Protein AF-A0A1V3WEZ7-F1 (afdb_monomer_lite)

Radius of gyration: 23.02 Å; chains: 1; bounding box: 41×61×46 Å

Secondary structure (DSSP, 8-state):
--------GGGSGGGS---------SPPPSS---TT--S----------TT-----------------

pLDDT: mean 77.24, std 20.8, range [38.81, 98.12]

Organism: Mycobacterium kansasii (NCBI:txid1768)

Sequence (68 aa):
MRTAQSGNPYLEGLLAPVRNEVTATDLKVTGQIPEHLDGRYLRNGPNPSPRSIPLSITGSAVTGWSMG

Structure (mmCIF, N/CA/C/O backbone):
data_AF-A0A1V3WEZ7-F1
#
_entry.id   AF-A0A1V3WEZ7-F1
#
loop_
_atom_site.group_PDB
_atom_site.id
_atom_site.type_symbol
_atom_site.label_atom_id
_atom_site.label_alt_id
_atom_site.label_comp_id
_atom_site.label_asym_id
_atom_site.label_entity_id
_atom_site.label_seq_id
_atom_site.pdbx_PDB_ins_code
_atom_site.Cartn_x
_atom_site.Cartn_y
_atom_site.Cartn_z
_atom_site.occupancy
_atom_site.B_iso_or_equiv
_atom_site.auth_seq_id
_atom_site.auth_comp_id
_atom_site.auth_asym_id
_atom_site.auth_atom_id
_atom_site.pdbx_PDB_model_num
ATOM 1 N N . MET A 1 1 ? 29.833 -16.977 -29.308 1.00 38.81 1 MET A N 1
ATOM 2 C CA . MET A 1 1 ? 29.763 -16.390 -27.953 1.00 38.81 1 MET A CA 1
ATOM 3 C C . MET A 1 1 ? 28.444 -15.625 -27.861 1.00 38.81 1 MET A C 1
ATOM 5 O O . MET A 1 1 ? 28.319 -14.613 -28.535 1.00 38.81 1 MET A O 1
ATOM 9 N N . ARG A 1 2 ? 27.417 -16.143 -27.174 1.00 39.81 2 ARG A N 1
ATOM 10 C CA . ARG A 1 2 ? 26.156 -15.406 -26.960 1.00 39.81 2 ARG A CA 1
ATOM 11 C C 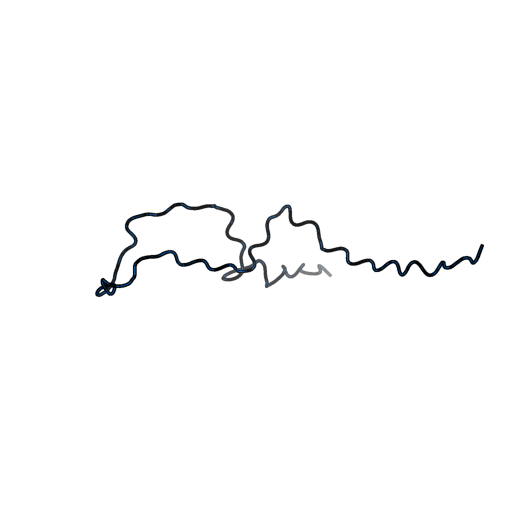. ARG A 1 2 ? 26.330 -14.644 -25.647 1.00 39.81 2 ARG A C 1
ATOM 13 O O . ARG A 1 2 ? 26.432 -15.276 -24.602 1.00 39.81 2 ARG A O 1
ATOM 20 N N . THR A 1 3 ? 26.442 -13.323 -25.696 1.00 46.16 3 THR A N 1
ATOM 21 C CA . THR A 1 3 ? 26.343 -12.486 -24.498 1.00 46.16 3 THR A CA 1
ATOM 22 C C . THR A 1 3 ? 24.931 -12.658 -23.951 1.00 46.16 3 THR A C 1
ATOM 24 O O . THR A 1 3 ? 23.963 -12.224 -24.570 1.00 46.16 3 THR A O 1
ATOM 27 N N . ALA A 1 4 ? 24.794 -13.367 -22.830 1.00 54.31 4 ALA A N 1
ATOM 28 C CA . ALA A 1 4 ? 23.556 -13.351 -22.072 1.00 54.31 4 ALA A CA 1
ATOM 29 C C . ALA A 1 4 ? 23.347 -11.905 -21.616 1.00 54.31 4 ALA A C 1
ATOM 31 O O . ALA A 1 4 ? 24.154 -11.354 -20.870 1.00 54.31 4 ALA A O 1
ATOM 32 N N . GLN A 1 5 ? 22.314 -11.267 -22.148 1.00 55.88 5 GLN A N 1
ATOM 33 C CA . GLN A 1 5 ? 21.885 -9.943 -21.741 1.00 55.88 5 GLN A CA 1
ATOM 34 C C . GLN A 1 5 ? 21.340 -10.096 -20.318 1.00 55.88 5 GLN A C 1
ATOM 36 O O . GLN A 1 5 ? 20.194 -10.495 -20.135 1.00 55.88 5 GLN A O 1
ATOM 41 N N . SER A 1 6 ? 22.189 -9.903 -19.306 1.00 61.59 6 SER A N 1
ATOM 42 C CA . SER A 1 6 ? 21.737 -9.867 -17.917 1.00 61.59 6 SER A CA 1
ATOM 43 C C . SER A 1 6 ? 20.749 -8.710 -17.805 1.00 61.59 6 SER A C 1
ATOM 45 O O . SER A 1 6 ? 21.116 -7.569 -18.102 1.00 61.59 6 SER A O 1
ATOM 47 N N . GLY A 1 7 ? 19.495 -8.998 -17.462 1.00 74.12 7 GLY A N 1
ATOM 48 C CA . GLY A 1 7 ? 18.494 -7.961 -17.252 1.00 74.12 7 GLY A CA 1
ATOM 49 C C . GLY A 1 7 ? 18.928 -6.982 -16.158 1.00 74.12 7 GLY A C 1
ATOM 50 O O . GLY A 1 7 ? 19.860 -7.237 -15.393 1.00 74.12 7 GLY A O 1
ATOM 51 N N . ASN A 1 8 ? 18.308 -5.800 -16.134 1.00 82.44 8 ASN A N 1
ATOM 52 C CA . ASN A 1 8 ? 18.586 -4.820 -15.091 1.00 82.44 8 ASN A CA 1
ATOM 53 C C . ASN A 1 8 ? 18.061 -5.375 -13.752 1.00 82.44 8 ASN A C 1
ATOM 55 O O . ASN A 1 8 ? 16.840 -5.474 -13.606 1.00 82.44 8 ASN A O 1
ATOM 59 N N . PRO A 1 9 ? 18.924 -5.665 -12.758 1.00 86.19 9 PRO A N 1
ATOM 60 C CA . PRO A 1 9 ? 18.489 -6.257 -11.492 1.00 86.19 9 PRO A CA 1
ATOM 61 C C . PRO A 1 9 ? 17.499 -5.365 -10.726 1.00 86.19 9 PRO A C 1
ATOM 63 O O . PRO A 1 9 ? 16.722 -5.860 -9.915 1.00 86.19 9 PRO A O 1
ATOM 66 N N . TYR A 1 10 ? 17.477 -4.056 -11.004 1.00 85.88 10 TYR A N 1
ATOM 67 C CA . TYR A 1 10 ? 16.538 -3.102 -10.407 1.00 85.88 10 TYR A CA 1
ATOM 68 C C . TYR A 1 10 ? 15.134 -3.130 -11.025 1.00 85.88 10 TYR A C 1
ATOM 70 O O . TYR A 1 10 ? 14.292 -2.332 -10.628 1.00 85.88 10 TYR A O 1
ATOM 78 N N . LEU A 1 11 ? 14.881 -3.996 -12.008 1.00 89.38 11 LEU A N 1
ATOM 79 C CA . LEU A 1 11 ? 13.573 -4.167 -12.648 1.00 89.38 11 LEU A CA 1
ATOM 80 C C . LEU A 1 11 ? 13.031 -5.593 -12.480 1.00 89.38 11 LEU A C 1
ATOM 82 O O . LEU A 1 11 ? 12.075 -5.976 -13.156 1.00 89.38 11 LEU A O 1
ATOM 86 N N . GLU A 1 12 ? 13.632 -6.376 -11.585 1.00 89.19 12 GLU A N 1
ATOM 87 C CA . GLU A 1 12 ? 13.351 -7.797 -11.395 1.00 89.19 12 GLU A CA 1
ATOM 88 C C . GLU A 1 12 ? 12.968 -8.108 -9.939 1.00 89.19 12 GLU A C 1
ATOM 90 O O . GLU A 1 12 ? 13.313 -7.384 -9.003 1.00 89.19 12 GLU A O 1
ATOM 95 N N . GLY A 1 13 ? 12.235 -9.209 -9.736 1.00 90.06 13 GLY A N 1
ATOM 96 C CA . GLY A 1 13 ? 11.858 -9.698 -8.406 1.00 90.06 13 GLY A CA 1
ATOM 97 C C . GLY A 1 13 ? 11.154 -8.642 -7.546 1.00 90.06 13 GLY A C 1
ATOM 98 O O . GLY A 1 13 ? 10.182 -8.027 -7.973 1.00 90.06 13 GLY A O 1
ATOM 99 N N . LEU A 1 14 ? 11.659 -8.423 -6.328 1.00 90.25 14 LEU A N 1
ATOM 100 C CA . LEU A 1 14 ? 11.131 -7.437 -5.371 1.00 90.25 14 LEU A CA 1
ATOM 101 C C . LEU A 1 14 ? 11.226 -5.982 -5.860 1.00 90.25 14 LEU A C 1
ATOM 103 O O . LEU A 1 14 ? 10.562 -5.111 -5.304 1.00 90.25 14 LEU A O 1
ATOM 107 N N . LEU A 1 15 ? 12.066 -5.719 -6.863 1.00 90.94 15 LEU A N 1
ATOM 108 C CA . LEU A 1 15 ? 12.275 -4.399 -7.456 1.00 90.94 15 LEU A CA 1
ATOM 109 C C . LEU A 1 15 ? 11.514 -4.236 -8.777 1.00 90.94 15 LEU A C 1
ATOM 111 O O . LEU A 1 15 ? 11.590 -3.184 -9.411 1.00 90.94 15 LEU A O 1
ATOM 115 N N . ALA A 1 16 ? 10.777 -5.265 -9.205 1.00 91.62 16 ALA A N 1
ATOM 116 C CA . ALA A 1 16 ? 9.993 -5.198 -10.423 1.00 91.62 16 ALA A CA 1
ATOM 117 C C . ALA A 1 16 ? 8.938 -4.077 -10.335 1.00 91.62 16 ALA A C 1
ATOM 119 O O . ALA A 1 16 ? 8.272 -3.937 -9.305 1.00 91.62 16 ALA A O 1
ATOM 120 N N . PRO A 1 17 ? 8.733 -3.294 -11.411 1.00 91.69 17 PRO A N 1
ATOM 121 C CA . PRO A 1 17 ? 7.763 -2.207 -11.396 1.00 91.69 17 PRO A CA 1
ATOM 122 C C . PRO A 1 17 ? 6.332 -2.705 -11.179 1.00 91.69 17 PRO A C 1
ATOM 124 O O . PRO A 1 17 ? 5.863 -3.622 -11.862 1.00 91.69 17 PRO A O 1
ATOM 127 N N . VAL A 1 18 ? 5.601 -2.036 -10.291 1.00 91.81 18 VAL A N 1
ATOM 128 C CA . VAL A 1 18 ? 4.166 -2.259 -10.099 1.00 91.81 18 VAL A CA 1
ATOM 129 C C . VAL A 1 18 ? 3.412 -1.390 -11.099 1.00 91.81 18 VAL A C 1
ATOM 131 O O . VAL A 1 18 ? 3.445 -0.166 -11.033 1.00 91.81 18 VAL A O 1
ATOM 134 N N . ARG A 1 19 ? 2.734 -2.018 -12.061 1.00 90.94 19 ARG A N 1
ATOM 135 C CA . ARG A 1 19 ? 2.086 -1.298 -13.175 1.00 90.94 19 ARG A CA 1
ATOM 136 C C . ARG A 1 19 ? 0.668 -0.827 -12.875 1.00 90.94 19 ARG A C 1
ATOM 138 O O . ARG A 1 19 ? 0.190 0.086 -13.537 1.00 90.94 19 ARG A O 1
ATOM 145 N N . ASN A 1 20 ? 0.007 -1.470 -11.919 1.00 91.56 20 ASN A N 1
ATOM 146 C CA . ASN A 1 20 ? -1.393 -1.213 -11.623 1.00 91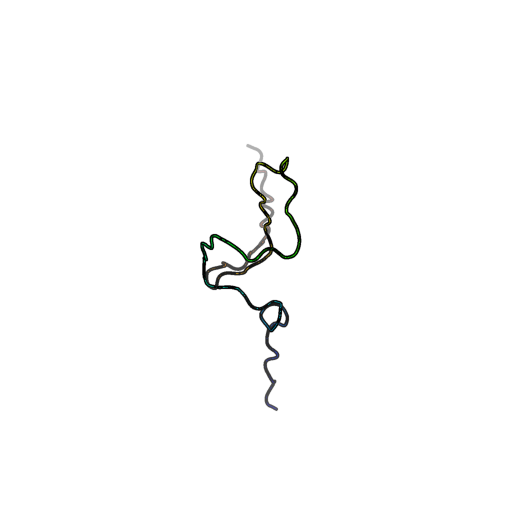.56 20 ASN A CA 1
ATOM 147 C C . ASN A 1 20 ? -1.510 -0.155 -10.533 1.00 91.56 20 ASN A C 1
ATOM 149 O O . ASN A 1 20 ? -0.917 -0.290 -9.463 1.00 91.56 20 ASN A O 1
ATOM 153 N N . GLU A 1 21 ? -2.327 0.855 -10.797 1.00 91.75 21 GLU A N 1
ATOM 154 C CA . GLU A 1 21 ? -2.872 1.710 -9.754 1.00 91.75 21 GLU A CA 1
ATOM 155 C C . GLU A 1 21 ? -4.029 0.969 -9.077 1.00 91.75 21 GLU A C 1
ATOM 157 O O . GLU A 1 21 ? -4.873 0.372 -9.748 1.00 91.75 21 GLU A O 1
ATOM 162 N N . VAL A 1 22 ? -4.036 0.947 -7.745 1.00 94.12 22 VAL A N 1
ATOM 163 C CA . VAL A 1 22 ? -5.020 0.195 -6.963 1.00 94.12 22 VAL A CA 1
ATOM 164 C C . VAL A 1 22 ? -5.619 1.106 -5.907 1.00 94.12 22 VAL A C 1
ATOM 166 O O . VAL A 1 22 ? -4.902 1.698 -5.102 1.00 94.12 22 VAL A O 1
ATOM 169 N N . THR A 1 23 ? -6.947 1.162 -5.871 1.00 96.31 23 THR A N 1
ATOM 170 C CA . THR A 1 23 ? -7.697 1.674 -4.725 1.00 96.31 23 THR A CA 1
ATOM 171 C C . THR A 1 23 ? -8.218 0.482 -3.937 1.00 96.31 23 THR A C 1
ATOM 173 O O . THR A 1 23 ? -9.012 -0.302 -4.451 1.00 96.31 23 THR A O 1
ATOM 176 N N . ALA A 1 24 ? -7.756 0.330 -2.700 1.00 95.94 24 ALA A N 1
ATOM 177 C CA . ALA A 1 24 ? -8.213 -0.710 -1.788 1.00 95.94 24 ALA A CA 1
ATOM 178 C C . ALA A 1 24 ? -8.786 -0.065 -0.524 1.00 95.94 24 ALA A C 1
ATOM 180 O O . ALA A 1 24 ? -8.236 0.908 -0.009 1.00 95.94 24 ALA A O 1
ATOM 181 N N . THR A 1 25 ? -9.891 -0.621 -0.043 1.00 95.69 25 THR A N 1
ATOM 182 C CA . THR A 1 25 ? -10.561 -0.246 1.208 1.00 95.69 25 THR A CA 1
ATOM 183 C C . THR A 1 25 ? -10.635 -1.482 2.110 1.00 95.69 25 THR A C 1
ATOM 185 O O . THR A 1 25 ? -10.364 -2.590 1.643 1.00 95.69 25 THR A O 1
ATOM 188 N N . ASP A 1 26 ? -10.904 -1.295 3.404 1.00 94.50 26 ASP A N 1
ATOM 189 C CA . ASP A 1 26 ? -11.089 -2.387 4.378 1.00 94.50 26 ASP A CA 1
ATOM 190 C C . ASP A 1 26 ? -9.922 -3.392 4.458 1.00 94.50 26 ASP A C 1
ATOM 192 O O . ASP A 1 26 ? -10.101 -4.611 4.517 1.00 94.50 26 ASP A O 1
ATOM 196 N N . LEU A 1 27 ? -8.685 -2.878 4.455 1.00 96.31 27 LEU A N 1
ATOM 197 C CA . LEU A 1 27 ? -7.487 -3.708 4.583 1.00 96.31 27 LEU A CA 1
ATOM 198 C C . LEU A 1 27 ? -7.511 -4.514 5.888 1.00 96.31 27 LEU A C 1
ATOM 200 O O . LEU A 1 27 ? -7.852 -4.002 6.954 1.00 96.31 27 LEU A O 1
ATOM 204 N N . LYS A 1 28 ? -7.082 -5.778 5.813 1.00 97.44 28 LYS A N 1
ATOM 205 C CA . LYS A 1 28 ? -7.014 -6.666 6.977 1.00 97.44 28 LYS A CA 1
ATOM 206 C C . LYS A 1 28 ? -6.113 -6.072 8.064 1.00 97.44 28 LYS A C 1
ATOM 208 O O . LYS A 1 28 ? -4.923 -5.857 7.839 1.00 97.44 28 LYS A O 1
ATOM 213 N N . VAL A 1 29 ? -6.669 -5.916 9.263 1.00 96.88 29 VAL A N 1
ATOM 214 C CA . VAL A 1 29 ? -5.939 -5.500 10.466 1.00 96.88 29 VAL A CA 1
ATOM 215 C C . VAL A 1 29 ? -5.631 -6.721 11.330 1.00 96.88 29 VAL A C 1
ATOM 217 O O . VAL A 1 29 ? -6.502 -7.551 11.587 1.00 96.88 29 VAL A O 1
ATOM 220 N N . THR A 1 30 ? -4.389 -6.820 11.800 1.00 98.12 30 THR A N 1
ATOM 221 C CA . THR A 1 30 ? -3.993 -7.747 12.868 1.00 98.12 30 THR A CA 1
A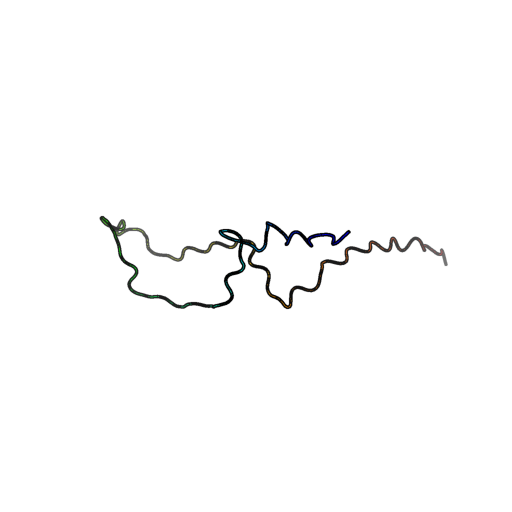TOM 222 C C . THR A 1 30 ? -3.746 -6.922 14.129 1.00 98.12 30 THR A C 1
ATOM 224 O O . THR A 1 30 ? -2.890 -6.041 14.112 1.00 98.12 30 THR A O 1
ATOM 227 N N . GLY A 1 31 ? -4.482 -7.185 15.213 1.00 97.00 31 GLY A N 1
ATOM 228 C CA . GLY A 1 31 ? -4.455 -6.353 16.424 1.00 97.00 31 GLY A CA 1
ATOM 229 C C . GLY A 1 31 ? -5.457 -5.195 16.357 1.00 97.00 31 GLY A C 1
ATOM 230 O O . GLY A 1 31 ? -6.576 -5.389 15.885 1.00 97.00 31 GLY A O 1
ATOM 231 N N . GLN A 1 32 ? -5.073 -4.009 16.842 1.00 96.88 32 GLN A N 1
ATOM 232 C CA . GLN A 1 32 ? -5.927 -2.813 16.862 1.00 96.88 32 GLN A CA 1
ATOM 233 C C . GLN A 1 32 ? -5.165 -1.570 16.381 1.00 96.88 32 GLN A C 1
ATOM 235 O O . GLN A 1 32 ? -3.992 -1.391 16.711 1.00 96.88 32 GLN A O 1
ATOM 240 N N . ILE A 1 33 ? -5.839 -0.711 15.611 1.00 95.50 33 ILE A N 1
ATOM 241 C CA . ILE A 1 33 ? -5.323 0.605 15.209 1.00 95.50 33 ILE A CA 1
ATOM 242 C C . ILE A 1 33 ? -5.657 1.603 16.331 1.00 95.50 33 ILE A C 1
ATOM 244 O O . ILE A 1 33 ? -6.809 1.629 16.762 1.00 95.50 33 ILE A O 1
ATOM 248 N N . PRO A 1 34 ? -4.702 2.416 16.819 1.00 96.88 34 PRO A N 1
ATOM 249 C CA . PRO A 1 34 ? -4.990 3.430 17.831 1.00 96.88 34 PRO A CA 1
ATOM 250 C C . PRO A 1 34 ? -6.050 4.442 17.370 1.00 96.88 34 PRO A C 1
ATOM 252 O O . PRO A 1 34 ? -5.918 5.032 16.301 1.00 96.88 34 PRO A O 1
ATOM 255 N N . GLU A 1 35 ? -7.063 4.688 18.206 1.00 96.31 35 GLU A N 1
ATOM 256 C CA . GLU A 1 35 ? -8.238 5.514 17.861 1.00 96.31 35 GLU A CA 1
ATOM 257 C C . GLU A 1 35 ? -7.914 6.985 17.566 1.00 96.31 35 GLU A C 1
ATOM 259 O O . GLU A 1 35 ? -8.662 7.662 16.874 1.00 96.31 35 GLU A O 1
ATOM 264 N N . HIS A 1 36 ? -6.789 7.488 18.077 1.00 96.94 36 HIS A N 1
ATOM 265 C CA . HIS A 1 36 ? -6.356 8.868 17.857 1.00 96.94 36 HIS A CA 1
ATOM 266 C C . HIS A 1 36 ? -5.660 9.083 16.502 1.00 96.94 36 HIS A C 1
ATOM 268 O O . HIS A 1 36 ? -5.252 10.205 16.201 1.00 96.94 36 HIS A O 1
ATOM 274 N N . LEU A 1 37 ? -5.467 8.029 15.701 1.00 96.50 37 LEU A N 1
ATOM 275 C CA . LEU A 1 37 ? -4.930 8.158 14.351 1.00 96.50 37 LEU A CA 1
ATOM 276 C C . LEU A 1 37 ? -6.046 8.552 13.385 1.00 96.50 37 LEU A C 1
ATOM 278 O O . LEU A 1 37 ? -6.754 7.701 12.854 1.00 96.50 37 LEU A O 1
ATOM 282 N N . ASP A 1 38 ? -6.142 9.850 13.125 1.00 96.44 38 ASP A N 1
ATOM 283 C CA . ASP A 1 38 ? -7.011 10.418 12.100 1.00 96.44 38 ASP A CA 1
ATOM 284 C C . ASP A 1 38 ? -6.163 11.217 11.106 1.00 96.44 38 ASP A C 1
ATOM 286 O O . ASP A 1 38 ? -5.526 12.218 11.446 1.00 96.44 38 ASP A O 1
ATOM 290 N N . GLY A 1 39 ? -6.067 10.721 9.875 1.00 95.62 39 GLY A N 1
ATOM 291 C CA . GLY A 1 39 ? -5.237 11.335 8.852 1.00 95.62 39 GLY A CA 1
ATOM 292 C C . GLY A 1 39 ? -4.918 10.404 7.695 1.00 95.62 39 GLY A C 1
ATOM 293 O O . GLY A 1 39 ? -5.505 9.339 7.515 1.00 95.62 39 GLY A O 1
ATOM 294 N N . ARG A 1 40 ? -3.959 10.825 6.870 1.00 96.00 40 ARG A N 1
ATOM 295 C CA . ARG A 1 40 ? -3.559 10.096 5.666 1.00 96.00 40 ARG A CA 1
ATOM 296 C C . ARG A 1 40 ? -2.061 9.864 5.660 1.00 96.00 40 ARG A C 1
ATOM 298 O O . ARG A 1 40 ? -1.278 10.803 5.772 1.00 96.00 40 ARG A O 1
ATOM 305 N N . TYR A 1 41 ? -1.678 8.609 5.465 1.00 93.56 41 TYR A N 1
ATOM 306 C CA . TYR A 1 41 ? -0.293 8.220 5.260 1.00 93.56 41 TYR A CA 1
ATOM 307 C C . TYR A 1 41 ? 0.047 8.259 3.768 1.00 93.56 41 TYR A C 1
ATOM 309 O O . TYR A 1 41 ? -0.618 7.617 2.956 1.00 93.56 41 TYR A O 1
ATOM 317 N N . LEU A 1 42 ? 1.082 9.016 3.408 1.00 96.00 42 LEU A N 1
ATOM 318 C CA . LEU A 1 42 ? 1.605 9.105 2.047 1.00 96.00 42 LEU A CA 1
ATOM 319 C C . LEU A 1 42 ? 3.061 8.637 2.046 1.00 96.00 42 LEU A C 1
ATOM 321 O O . LEU A 1 42 ? 3.871 9.114 2.840 1.00 96.00 42 LEU A O 1
ATOM 325 N N . ARG A 1 43 ? 3.403 7.726 1.133 1.00 94.56 43 ARG A N 1
ATOM 326 C CA . ARG A 1 43 ? 4.773 7.256 0.905 1.00 94.56 43 ARG A CA 1
ATOM 327 C C . ARG A 1 43 ? 5.019 7.156 -0.593 1.00 94.56 43 ARG A C 1
ATOM 329 O O . ARG A 1 43 ? 4.239 6.521 -1.291 1.00 94.56 43 ARG A O 1
ATOM 336 N N . ASN A 1 44 ? 6.143 7.701 -1.049 1.00 92.12 44 ASN A N 1
ATOM 337 C CA . ASN A 1 44 ? 6.615 7.543 -2.421 1.00 92.12 44 ASN A CA 1
ATOM 338 C C . ASN A 1 44 ? 7.902 6.712 -2.454 1.00 92.12 44 ASN A C 1
ATOM 340 O O . ASN A 1 44 ? 8.762 6.843 -1.584 1.00 92.12 44 ASN A O 1
ATOM 344 N N . GLY A 1 45 ? 8.027 5.865 -3.473 1.00 88.75 45 GLY A N 1
ATOM 345 C CA . GLY A 1 45 ? 9.235 5.107 -3.791 1.00 88.75 45 GLY A CA 1
ATOM 346 C C . GLY A 1 45 ? 9.403 4.983 -5.309 1.00 88.75 45 GLY A C 1
ATOM 347 O O . GLY A 1 45 ? 8.430 5.202 -6.036 1.00 88.75 45 GLY A O 1
ATOM 348 N N . PRO A 1 46 ? 10.609 4.665 -5.813 1.00 88.44 46 PRO A N 1
ATOM 349 C CA . PRO A 1 46 ? 10.832 4.508 -7.246 1.00 88.44 46 PRO A CA 1
ATOM 350 C C . PRO A 1 46 ? 9.953 3.394 -7.822 1.00 88.44 46 PRO A C 1
ATOM 352 O O . PRO A 1 46 ? 10.041 2.246 -7.398 1.00 88.44 46 PRO A O 1
ATOM 355 N N . ASN A 1 47 ? 9.120 3.737 -8.799 1.00 92.56 47 ASN A N 1
ATOM 356 C CA . ASN A 1 47 ? 8.323 2.790 -9.569 1.00 92.56 47 ASN A CA 1
ATOM 357 C C . ASN A 1 47 ? 8.361 3.225 -11.042 1.00 92.56 47 ASN A C 1
ATOM 359 O O . ASN A 1 47 ? 7.551 4.059 -11.457 1.00 92.56 47 ASN A O 1
ATOM 363 N N . PRO A 1 48 ? 9.366 2.783 -11.818 1.00 87.25 48 PRO A N 1
ATOM 364 C CA . PRO A 1 48 ? 9.589 3.308 -13.156 1.00 87.25 48 PRO A CA 1
ATOM 365 C C . PRO A 1 48 ? 8.471 2.858 -14.097 1.00 87.25 48 PRO A C 1
ATOM 367 O O . PRO A 1 48 ? 8.189 1.669 -14.248 1.00 87.25 48 PRO A O 1
ATOM 370 N N . SER A 1 49 ? 7.840 3.824 -14.763 1.00 81.62 49 SER A N 1
ATOM 371 C CA . SER A 1 49 ? 6.899 3.527 -15.836 1.00 81.62 49 SER A CA 1
ATOM 372 C C . SER A 1 49 ? 7.669 3.195 -17.120 1.00 81.62 49 SER A C 1
ATOM 374 O O . SER A 1 49 ? 8.747 3.739 -17.346 1.00 81.62 49 SER A O 1
ATOM 376 N N . PRO A 1 50 ? 7.124 2.372 -18.030 1.00 67.00 50 PRO A N 1
ATOM 377 C CA . PRO A 1 50 ? 7.745 2.153 -19.340 1.00 67.00 50 PRO A CA 1
ATOM 378 C C . PRO A 1 50 ? 7.861 3.443 -20.177 1.00 67.00 50 PRO A C 1
ATOM 380 O O . PRO A 1 50 ? 8.607 3.479 -21.149 1.00 67.00 50 PRO A O 1
ATOM 383 N N . ARG A 1 51 ? 7.147 4.512 -19.790 1.00 65.25 51 ARG A N 1
ATOM 384 C CA . ARG A 1 51 ? 7.240 5.863 -20.360 1.00 65.25 51 ARG A CA 1
ATOM 385 C C . ARG A 1 51 ? 8.126 6.788 -19.510 1.00 65.25 51 ARG A C 1
ATOM 387 O O . ARG A 1 51 ? 7.969 8.006 -19.552 1.00 65.25 51 ARG A O 1
ATOM 394 N N . SER A 1 52 ? 9.040 6.260 -18.703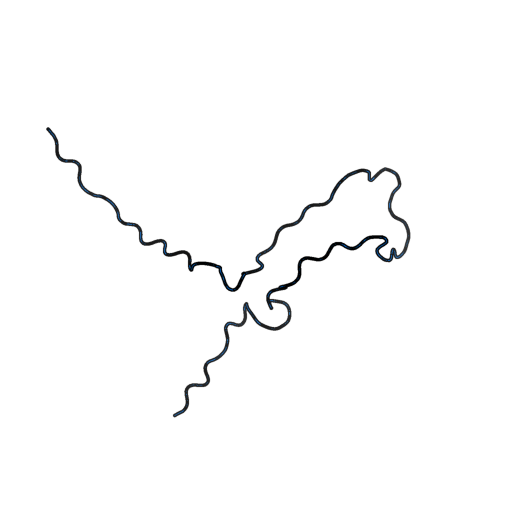 1.00 63.44 52 SER A N 1
ATOM 395 C CA . SER A 1 52 ? 10.089 7.093 -18.128 1.00 63.44 52 SER A CA 1
ATOM 396 C C . SER A 1 52 ? 11.069 7.442 -19.245 1.00 63.44 52 SER A C 1
ATOM 398 O O . SER A 1 52 ? 11.840 6.591 -19.689 1.00 63.44 52 SER A O 1
ATOM 400 N N . ILE A 1 53 ? 11.023 8.683 -19.725 1.00 54.00 53 ILE A N 1
ATOM 401 C CA . ILE A 1 53 ? 12.120 9.242 -20.516 1.00 54.00 53 ILE A CA 1
ATOM 402 C C . ILE A 1 53 ? 13.413 9.091 -19.701 1.00 54.00 53 ILE A C 1
ATOM 404 O O . ILE A 1 53 ? 13.416 9.454 -18.520 1.00 54.00 53 ILE A O 1
ATOM 408 N N . PRO A 1 54 ? 14.497 8.524 -20.265 1.00 58.75 54 PRO A N 1
ATOM 409 C CA . PRO A 1 54 ? 15.765 8.493 -19.556 1.00 58.75 54 PRO A CA 1
ATOM 410 C C . PRO A 1 54 ? 1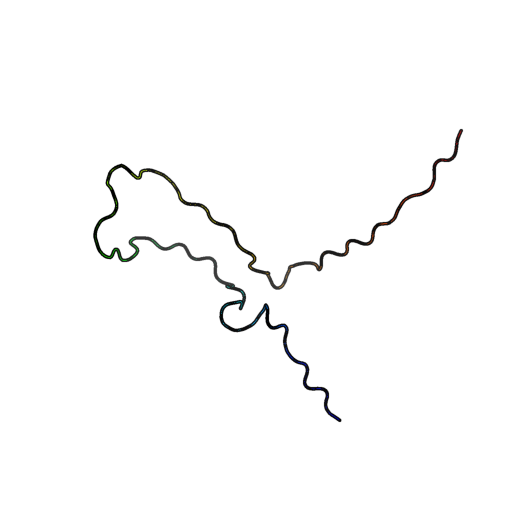6.162 9.936 -19.242 1.00 58.75 54 PRO A C 1
ATOM 412 O O . PRO A 1 54 ? 16.062 10.814 -20.101 1.00 58.75 54 PRO A O 1
ATOM 415 N N . LEU A 1 55 ? 16.579 10.188 -18.001 1.00 56.59 55 LEU A N 1
ATOM 416 C CA . LEU A 1 55 ? 17.066 11.499 -17.589 1.00 56.59 55 LEU A CA 1
ATOM 417 C C . LEU A 1 55 ? 18.381 11.778 -18.340 1.00 56.59 55 LEU A C 1
ATOM 419 O O . LEU A 1 55 ? 19.462 11.406 -17.889 1.00 56.59 55 LEU A O 1
ATOM 423 N N . SER A 1 56 ? 18.296 12.391 -19.522 1.00 53.78 56 SER A N 1
ATOM 424 C CA . SER A 1 56 ? 19.462 12.890 -20.248 1.00 53.78 56 SER A CA 1
ATOM 425 C C . SER A 1 56 ? 19.892 14.205 -19.611 1.00 53.78 56 SER A C 1
ATOM 427 O O . SER A 1 56 ? 19.508 15.281 -20.066 1.00 53.78 56 SER A O 1
ATOM 429 N N . ILE A 1 57 ? 20.686 14.136 -18.542 1.00 54.47 57 ILE A N 1
ATOM 430 C CA . ILE A 1 57 ? 21.408 15.304 -18.022 1.00 54.47 57 ILE A CA 1
ATOM 431 C C . ILE A 1 57 ? 22.617 15.602 -18.915 1.00 54.47 57 ILE A C 1
ATOM 433 O O . ILE A 1 57 ? 23.768 15.502 -18.499 1.00 54.47 57 ILE A O 1
ATOM 437 N N . THR A 1 58 ? 22.382 15.962 -20.175 1.00 49.12 58 THR A N 1
ATOM 438 C CA . THR A 1 58 ? 23.445 16.579 -20.971 1.00 49.12 58 THR A CA 1
ATOM 439 C C . THR A 1 58 ? 23.535 18.031 -20.532 1.00 49.12 58 THR A C 1
ATOM 441 O O . THR A 1 58 ? 22.800 18.893 -21.009 1.00 49.12 58 THR A O 1
ATOM 444 N N . GLY A 1 59 ? 24.415 18.286 -19.565 1.00 49.44 59 GLY A N 1
ATOM 445 C CA . GLY A 1 59 ? 24.826 19.635 -19.213 1.00 49.44 59 GLY A CA 1
ATOM 446 C C . GLY A 1 59 ? 25.454 20.297 -20.432 1.00 49.44 59 GLY A C 1
ATOM 447 O O . GLY A 1 59 ? 26.588 19.995 -20.790 1.00 49.44 59 GLY A O 1
ATOM 448 N N . SER A 1 60 ? 24.719 21.198 -21.076 1.00 47.62 60 SER A N 1
ATOM 449 C CA . SER A 1 60 ? 25.338 22.199 -21.931 1.00 47.62 60 SER A CA 1
ATOM 450 C C . SER A 1 60 ? 25.637 23.395 -21.039 1.00 47.62 60 SER A C 1
ATOM 452 O O . SER A 1 60 ? 24.758 24.193 -20.715 1.00 47.62 60 SER A O 1
ATOM 454 N N . ALA A 1 61 ? 26.884 23.476 -20.575 1.00 45.88 61 ALA A N 1
ATOM 455 C CA . ALA A 1 61 ? 27.426 24.742 -20.126 1.00 45.88 61 ALA A CA 1
ATOM 456 C C . ALA A 1 61 ? 27.406 25.676 -21.341 1.00 45.88 61 ALA A C 1
ATOM 458 O O . ALA A 1 61 ? 28.247 25.569 -22.231 1.00 45.88 61 ALA A O 1
ATOM 459 N N . VAL A 1 62 ? 26.422 26.572 -21.404 1.00 50.00 62 VAL A N 1
ATOM 460 C CA . VAL A 1 62 ? 26.476 27.731 -22.295 1.00 50.00 62 VAL A CA 1
ATOM 461 C C . VAL A 1 62 ? 27.530 28.688 -21.744 1.00 50.00 62 VAL A C 1
ATOM 463 O O . VAL A 1 62 ? 27.245 29.621 -20.998 1.00 50.00 62 VAL A O 1
ATOM 466 N N . THR A 1 63 ? 28.790 28.419 -22.076 1.00 52.25 63 THR A N 1
ATOM 467 C CA . THR A 1 63 ? 29.848 29.426 -22.037 1.00 52.25 63 THR A CA 1
ATOM 468 C C . THR A 1 63 ? 29.634 30.328 -23.247 1.00 52.25 63 THR A C 1
ATOM 470 O O . THR A 1 63 ? 29.842 29.914 -24.383 1.00 52.25 63 THR A O 1
ATOM 473 N N . GLY A 1 64 ? 29.149 31.543 -23.010 1.00 41.16 64 GLY A N 1
ATOM 474 C CA . GLY A 1 64 ? 28.866 32.493 -24.082 1.00 41.16 64 GLY A CA 1
ATOM 475 C C . GLY A 1 64 ? 28.414 33.852 -23.570 1.00 41.16 64 GLY A C 1
ATOM 476 O O . GLY A 1 64 ? 27.412 34.380 -24.034 1.00 41.16 64 GLY A O 1
ATOM 477 N N . TRP A 1 65 ? 29.131 34.414 -22.595 1.00 40.81 65 TRP A N 1
ATOM 478 C CA . TRP A 1 65 ? 29.066 35.853 -22.355 1.00 40.81 65 TRP 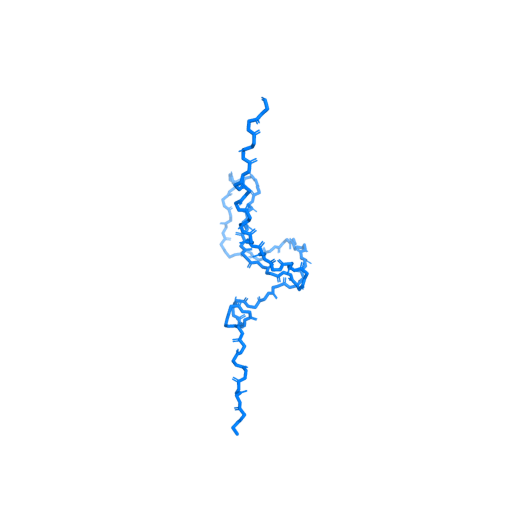A CA 1
ATOM 479 C C . TRP A 1 65 ? 29.802 36.537 -23.510 1.00 40.81 65 TRP A C 1
ATOM 481 O O . TRP A 1 65 ? 31.026 36.464 -23.588 1.00 40.81 65 TRP A O 1
ATOM 491 N N . SER A 1 66 ? 29.059 37.172 -24.414 1.00 46.53 66 SER A N 1
ATOM 492 C CA . SER A 1 66 ? 29.594 38.220 -25.280 1.00 46.53 66 SER A CA 1
ATOM 493 C C . SER A 1 66 ? 29.178 39.547 -24.669 1.00 46.53 66 SER A C 1
ATOM 495 O O . SER A 1 66 ? 27.988 39.848 -24.609 1.00 46.53 66 SER A O 1
ATOM 497 N N . MET A 1 67 ? 30.158 40.317 -24.195 1.00 39.59 67 MET A N 1
ATOM 498 C CA . MET A 1 67 ? 29.974 41.740 -23.937 1.00 39.59 67 MET A CA 1
ATOM 499 C C . MET A 1 67 ? 29.492 42.414 -25.223 1.00 39.59 67 MET A C 1
ATOM 501 O O . MET A 1 67 ? 30.100 42.244 -26.283 1.00 39.59 67 MET A O 1
ATOM 505 N N . GLY A 1 68 ? 28.392 43.145 -25.096 1.00 48.12 68 GLY A N 1
ATOM 506 C CA . GLY A 1 68 ? 28.021 44.273 -25.937 1.00 48.12 68 GLY A CA 1
ATOM 507 C C . GLY A 1 68 ? 27.894 45.490 -25.038 1.00 48.12 68 GLY A C 1
ATOM 508 O O . GLY A 1 68 ? 27.457 45.293 -23.879 1.00 48.12 68 GLY A O 1
#

InterPro domains:
  IPR004294 Carotenoid oxygenase [PF03055] (16-51)

Foldseek 3Di:
DDPPPDPDPCCDDPNNADPDDDDDDDDDDDDDDDPPDDDDDDDDDDHDDPPPDPPPPPDDPPPDDDDD